Protein AF-A0A7J2WPW9-F1 (afdb_monomer)

Radius of gyration: 13.69 Å; Cα contacts (8 Å, |Δi|>4): 85; chains: 1; bounding box: 26×28×43 Å

Secondary structure (DSSP, 8-state):
--S-SS--HHHHHHHHHHHHHHHHTTPPPSS-GGGSPTT---HHHHHHHHHHTT----EEEEEETTEEEEEEHHHHHHT-

Sequence (80 aa):
MLGPKRLTRFERVRIISVRAQQIATGSPLFLEENEIPEGLTDPIELAKLELEKGKLPILIGRKEGGRVSLINIERLLRGE

Structure (mmCIF, N/CA/C/O backbone):
data_AF-A0A7J2WPW9-F1
#
_entry.id   AF-A0A7J2WPW9-F1
#
loop_
_atom_site.group_PDB
_atom_site.id
_atom_site.type_symbol
_atom_site.label_atom_id
_atom_site.label_alt_id
_atom_site.label_comp_id
_atom_site.label_asym_id
_atom_site.label_entity_id
_atom_site.label_seq_id
_atom_site.pdbx_PDB_ins_code
_atom_site.Cartn_x
_atom_site.Cartn_y
_atom_site.Cartn_z
_atom_site.occupancy
_atom_site.B_iso_or_equiv
_atom_site.auth_seq_id
_atom_site.auth_comp_id
_atom_site.auth_asym_id
_atom_site.auth_atom_id
_atom_site.pdbx_PDB_model_num
ATOM 1 N N . MET A 1 1 ? 5.681 -9.966 -18.716 1.00 71.56 1 MET A N 1
ATOM 2 C CA . MET A 1 1 ? 5.722 -8.896 -17.696 1.00 71.56 1 MET A CA 1
ATOM 3 C C . MET A 1 1 ? 7.123 -8.309 -17.677 1.00 71.56 1 MET A C 1
ATOM 5 O O . MET A 1 1 ? 8.060 -9.082 -17.831 1.00 71.56 1 MET A O 1
ATOM 9 N N . LEU A 1 2 ? 7.283 -6.990 -17.539 1.00 84.94 2 LEU A N 1
ATOM 10 C CA . LEU A 1 2 ? 8.613 -6.390 -17.356 1.00 84.94 2 LEU A CA 1
ATOM 11 C C . LEU A 1 2 ? 9.051 -6.512 -15.887 1.00 84.94 2 LEU A C 1
ATOM 13 O O . LEU A 1 2 ? 8.255 -6.265 -14.978 1.00 84.94 2 LEU A O 1
ATOM 17 N N . GLY A 1 3 ? 10.315 -6.865 -15.655 1.00 88.12 3 GLY A N 1
ATOM 18 C CA . GLY A 1 3 ? 10.886 -7.007 -14.312 1.00 88.12 3 GLY A CA 1
ATOM 19 C C . GLY A 1 3 ? 10.449 -8.272 -13.545 1.00 88.12 3 GLY A C 1
ATOM 20 O O . GLY A 1 3 ? 9.803 -9.159 -14.105 1.00 88.12 3 GLY A O 1
ATOM 21 N N . PRO A 1 4 ? 10.808 -8.376 -12.251 1.00 92.75 4 PRO A N 1
ATOM 22 C CA . PRO A 1 4 ? 10.609 -9.579 -11.437 1.00 92.75 4 PRO A CA 1
ATOM 23 C C . PRO A 1 4 ? 9.135 -9.862 -11.124 1.00 92.75 4 PRO A C 1
ATOM 25 O O . PRO A 1 4 ? 8.348 -8.939 -10.956 1.00 92.75 4 PRO A O 1
ATOM 28 N N . LYS A 1 5 ? 8.763 -11.131 -10.931 1.00 93.25 5 LYS A N 1
ATOM 29 C CA . LYS A 1 5 ? 7.383 -11.549 -10.590 1.00 93.25 5 LYS A CA 1
ATOM 30 C C . LYS A 1 5 ? 6.835 -11.009 -9.264 1.00 93.25 5 LYS A C 1
ATOM 32 O O . LYS A 1 5 ? 5.646 -11.101 -9.008 1.00 93.25 5 LYS A O 1
ATOM 37 N N . ARG A 1 6 ? 7.696 -10.441 -8.418 1.00 94.69 6 ARG A N 1
ATOM 38 C CA . ARG A 1 6 ? 7.336 -9.883 -7.110 1.00 94.69 6 ARG A CA 1
ATOM 39 C C . ARG A 1 6 ? 7.566 -8.379 -7.063 1.00 94.69 6 ARG A C 1
ATOM 41 O O . ARG A 1 6 ? 8.332 -7.835 -7.865 1.00 94.69 6 ARG A O 1
ATOM 48 N N . LEU A 1 7 ? 6.933 -7.723 -6.090 1.00 94.75 7 LEU A N 1
ATOM 49 C CA . LEU A 1 7 ? 7.272 -6.348 -5.723 1.00 94.75 7 LEU A CA 1
ATOM 50 C C . LEU A 1 7 ? 8.745 -6.269 -5.316 1.00 94.75 7 LEU A C 1
ATOM 52 O O . LEU A 1 7 ? 9.210 -7.002 -4.440 1.00 94.75 7 LEU A O 1
ATOM 56 N N . THR A 1 8 ? 9.473 -5.347 -5.931 1.00 95.81 8 THR A N 1
ATOM 57 C CA . THR A 1 8 ? 10.810 -4.978 -5.471 1.00 95.81 8 THR A CA 1
ATOM 58 C C . THR A 1 8 ? 10.715 -4.258 -4.127 1.00 95.81 8 THR A C 1
ATOM 60 O O . THR A 1 8 ? 9.687 -3.668 -3.784 1.00 95.81 8 THR A O 1
ATOM 63 N N . ARG A 1 9 ? 11.814 -4.245 -3.363 1.00 95.81 9 ARG A N 1
ATOM 64 C CA . ARG A 1 9 ? 11.883 -3.478 -2.109 1.00 95.81 9 ARG A CA 1
ATOM 65 C C . ARG A 1 9 ? 11.572 -1.995 -2.336 1.00 95.81 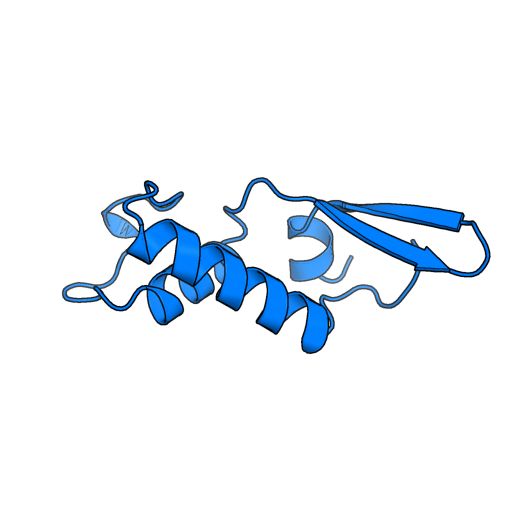9 ARG A C 1
ATOM 67 O O . ARG A 1 9 ? 10.903 -1.387 -1.512 1.00 95.81 9 ARG A O 1
ATOM 74 N N . PHE A 1 10 ? 12.014 -1.434 -3.461 1.00 96.25 10 PHE A N 1
ATOM 75 C CA . PHE A 1 10 ? 11.783 -0.031 -3.809 1.00 96.25 10 PHE A CA 1
ATOM 76 C C . PHE A 1 10 ? 10.311 0.260 -4.105 1.00 96.25 10 PHE A C 1
ATOM 78 O O . PHE A 1 10 ? 9.768 1.229 -3.582 1.00 96.25 10 PHE A O 1
ATOM 85 N N . GLU A 1 11 ? 9.651 -0.600 -4.885 1.00 96.44 11 GLU A N 1
ATOM 86 C CA . GLU A 1 11 ? 8.212 -0.485 -5.152 1.00 96.44 11 GLU A CA 1
ATOM 87 C C . GLU A 1 11 ? 7.414 -0.605 -3.854 1.00 96.44 11 GLU A C 1
ATOM 89 O O . GLU A 1 11 ? 6.598 0.262 -3.560 1.00 96.44 11 GLU A O 1
ATOM 94 N N . ARG A 1 12 ? 7.709 -1.623 -3.034 1.00 96.69 12 ARG A N 1
ATOM 95 C CA . ARG A 1 12 ? 7.050 -1.833 -1.739 1.00 96.69 12 ARG A CA 1
ATOM 96 C C . ARG A 1 12 ? 7.171 -0.606 -0.835 1.00 96.69 12 ARG A C 1
ATOM 98 O O . ARG A 1 12 ? 6.160 -0.123 -0.337 1.00 96.69 12 ARG A O 1
ATOM 105 N N . VAL A 1 13 ? 8.386 -0.081 -0.654 1.00 98.00 13 VAL A N 1
ATOM 106 C CA . VAL A 1 13 ? 8.618 1.111 0.177 1.00 98.00 13 VAL A CA 1
ATOM 107 C C . VAL A 1 13 ? 7.864 2.314 -0.382 1.00 98.00 13 VAL A C 1
ATOM 109 O O . VAL A 1 13 ? 7.179 2.991 0.372 1.00 98.00 13 VAL A O 1
ATOM 112 N N . ARG A 1 14 ? 7.916 2.557 -1.698 1.00 97.62 14 ARG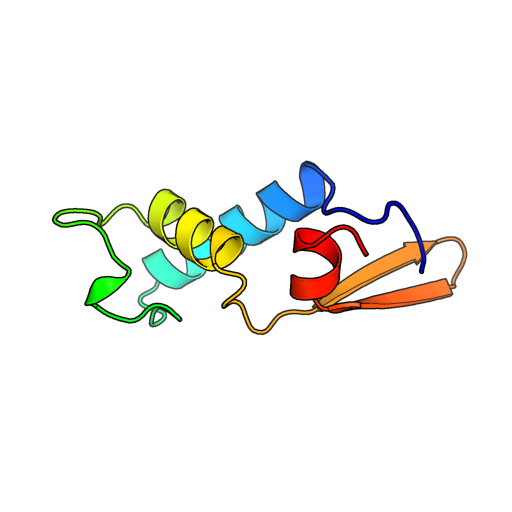 A N 1
ATOM 113 C CA . ARG A 1 14 ? 7.236 3.706 -2.313 1.00 97.62 14 ARG A CA 1
ATOM 114 C C . ARG A 1 14 ? 5.720 3.662 -2.121 1.00 97.62 14 ARG A C 1
ATOM 116 O O . ARG A 1 14 ? 5.133 4.702 -1.832 1.00 97.62 14 ARG A O 1
ATOM 123 N N . ILE A 1 15 ? 5.112 2.486 -2.274 1.00 97.56 15 ILE A N 1
ATOM 124 C CA . ILE A 1 15 ? 3.673 2.279 -2.061 1.00 97.56 15 ILE A CA 1
ATOM 125 C C . ILE A 1 15 ? 3.312 2.603 -0.613 1.00 97.56 15 ILE A C 1
ATOM 127 O O . ILE A 1 15 ? 2.430 3.427 -0.387 1.00 97.56 15 ILE A O 1
ATOM 131 N N . ILE A 1 16 ? 4.039 2.026 0.351 1.00 98.06 16 ILE A N 1
ATOM 132 C CA . ILE A 1 16 ? 3.810 2.266 1.781 1.00 98.06 16 ILE A CA 1
ATOM 133 C C . ILE A 1 16 ? 3.975 3.751 2.108 1.00 98.06 16 ILE A C 1
ATOM 135 O O . ILE A 1 16 ? 3.114 4.319 2.764 1.00 98.06 16 ILE A O 1
ATOM 139 N N . SER A 1 17 ? 5.032 4.410 1.622 1.00 97.75 17 SER A N 1
ATOM 140 C CA . SER A 1 17 ? 5.277 5.829 1.910 1.00 97.75 17 SER A CA 1
ATOM 141 C C . SER A 1 17 ? 4.151 6.734 1.415 1.00 97.75 17 SER A C 1
ATOM 143 O O . SER A 1 17 ? 3.666 7.577 2.164 1.00 97.75 17 SER A O 1
ATOM 145 N N . VAL A 1 18 ? 3.724 6.563 0.159 1.00 97.88 18 VAL A N 1
ATOM 146 C CA . VAL A 1 18 ? 2.636 7.373 -0.410 1.00 97.88 18 VAL A CA 1
ATOM 147 C C . VAL A 1 18 ? 1.322 7.065 0.299 1.00 97.88 18 VAL A C 1
ATOM 149 O O . VAL A 1 18 ? 0.557 7.979 0.598 1.00 97.88 18 VAL A O 1
ATOM 152 N N . ARG A 1 19 ? 1.061 5.791 0.606 1.00 98.06 19 ARG A N 1
ATOM 153 C CA . ARG A 1 19 ? -0.184 5.394 1.252 1.00 98.06 19 ARG A CA 1
ATOM 154 C C . ARG A 1 19 ? -0.271 5.864 2.704 1.00 98.06 19 ARG A C 1
ATOM 156 O O . ARG A 1 19 ? -1.297 6.407 3.093 1.00 98.06 19 ARG A O 1
ATOM 163 N N . ALA A 1 20 ? 0.813 5.762 3.466 1.00 98.38 20 ALA A N 1
ATOM 164 C CA . ALA A 1 20 ? 0.893 6.288 4.826 1.00 98.38 20 ALA A CA 1
ATOM 165 C C . ALA A 1 20 ? 0.620 7.798 4.861 1.00 98.38 20 ALA A C 1
ATOM 167 O O . ALA A 1 20 ? -0.108 8.277 5.726 1.00 98.38 20 ALA A O 1
ATOM 168 N N . GLN A 1 21 ? 1.134 8.545 3.875 1.00 98.25 21 GLN A N 1
ATOM 169 C CA . GLN A 1 21 ? 0.829 9.967 3.737 1.00 98.25 21 GLN A CA 1
ATOM 170 C C . GLN A 1 21 ? -0.667 10.204 3.494 1.00 98.25 21 GLN A C 1
ATOM 172 O O . GLN A 1 21 ? -1.249 11.077 4.129 1.00 98.25 21 GLN A O 1
ATOM 177 N N . GLN A 1 22 ? -1.301 9.428 2.610 1.00 97.88 22 GLN A N 1
ATOM 178 C CA . GLN A 1 22 ? -2.738 9.556 2.348 1.00 97.88 22 GLN A CA 1
ATOM 179 C C . GLN A 1 22 ? -3.565 9.326 3.619 1.00 97.88 22 GLN A C 1
ATOM 181 O O . GLN A 1 22 ? -4.462 10.116 3.914 1.00 97.88 22 GLN A O 1
ATOM 186 N N . ILE A 1 23 ? -3.239 8.284 4.386 1.00 97.88 23 ILE A N 1
ATOM 187 C CA . ILE A 1 23 ? -3.895 7.973 5.664 1.00 97.88 23 ILE A CA 1
ATOM 188 C C . ILE A 1 23 ? -3.704 9.125 6.655 1.00 97.88 23 ILE A C 1
ATOM 190 O O . ILE A 1 23 ? -4.676 9.598 7.237 1.00 97.88 23 ILE A O 1
ATOM 194 N N . ALA A 1 24 ? -2.481 9.650 6.783 1.00 97.56 24 ALA A N 1
ATOM 195 C CA . ALA A 1 24 ? -2.190 10.788 7.656 1.00 97.56 24 ALA A CA 1
ATOM 196 C C . ALA A 1 24 ? -2.975 12.058 7.272 1.00 97.56 24 ALA A C 1
ATOM 198 O O . ALA A 1 24 ? -3.289 12.875 8.133 1.00 97.56 24 ALA A O 1
ATOM 199 N N . THR A 1 25 ? -3.329 12.216 5.992 1.00 97.81 25 THR A N 1
ATOM 200 C CA . THR A 1 25 ? -4.191 13.308 5.504 1.00 97.81 25 THR A CA 1
ATOM 201 C C . THR A 1 25 ? -5.695 13.021 5.606 1.00 97.81 25 THR A C 1
ATOM 203 O O . THR A 1 25 ? -6.494 13.803 5.099 1.00 97.81 25 THR A O 1
ATOM 206 N N . GLY A 1 26 ? -6.099 11.917 6.242 1.00 95.31 26 GLY A N 1
ATOM 207 C CA . GLY A 1 26 ? -7.505 11.559 6.450 1.00 95.31 26 GLY A CA 1
ATOM 208 C C . GLY A 1 26 ? -8.145 10.760 5.311 1.00 95.31 26 GLY A C 1
ATOM 209 O O . GLY A 1 26 ? -9.369 10.688 5.236 1.00 95.31 26 GLY A O 1
ATOM 210 N N . SER A 1 27 ? -7.354 10.159 4.413 1.00 97.12 27 SER A N 1
ATOM 211 C CA . SER A 1 27 ? -7.895 9.203 3.438 1.00 97.12 27 SER A CA 1
ATOM 212 C C . SER A 1 27 ? -8.495 7.998 4.170 1.00 97.12 27 SER A C 1
ATOM 214 O O . SER A 1 27 ? -7.833 7.455 5.056 1.00 97.12 27 SER A O 1
ATOM 216 N N . PRO A 1 28 ? -9.671 7.500 3.748 1.00 95.94 28 PRO A N 1
ATOM 217 C CA . PRO A 1 28 ? -10.236 6.273 4.298 1.00 95.94 28 PRO A CA 1
ATOM 218 C C . PRO A 1 28 ? -9.334 5.072 3.999 1.00 95.94 28 PRO A C 1
ATOM 220 O O . PRO A 1 28 ? -8.614 5.071 2.990 1.00 95.94 28 PRO A O 1
ATOM 223 N N . LEU A 1 29 ? -9.397 4.063 4.869 1.00 96.44 29 LEU A N 1
ATOM 224 C CA . LEU A 1 29 ? -8.731 2.772 4.707 1.00 96.44 29 LEU A CA 1
ATOM 225 C C . LEU A 1 29 ? -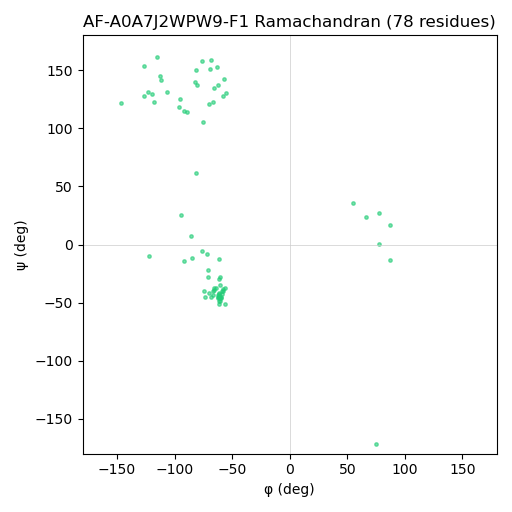9.545 1.851 3.785 1.00 96.44 29 LEU A C 1
ATOM 227 O O . LEU A 1 29 ? -10.769 1.922 3.747 1.00 96.44 29 LEU A O 1
ATOM 231 N N . PHE A 1 30 ? -8.861 0.961 3.073 1.00 95.75 30 PHE A N 1
ATOM 232 C CA . PHE A 1 30 ? -9.429 -0.128 2.270 1.00 95.75 30 PHE A CA 1
ATOM 233 C C . PHE A 1 30 ? -9.495 -1.451 3.060 1.00 95.75 30 PHE A C 1
ATOM 235 O O . PHE A 1 30 ? -9.437 -2.537 2.480 1.00 95.75 30 PHE A O 1
ATOM 242 N N . LEU A 1 31 ? -9.558 -1.355 4.389 1.00 94.25 31 LEU A N 1
ATOM 243 C CA . LEU A 1 31 ? -9.664 -2.469 5.328 1.00 94.25 31 LEU A CA 1
ATOM 244 C C . LEU A 1 31 ? -11.027 -2.421 6.009 1.00 94.25 31 LEU A C 1
ATOM 246 O O . LEU A 1 31 ? -11.518 -1.336 6.318 1.00 94.25 31 LEU A O 1
ATOM 250 N N . GLU A 1 32 ? -11.590 -3.589 6.288 1.00 93.25 32 GLU A N 1
ATOM 251 C CA . GLU A 1 32 ? -12.746 -3.704 7.178 1.00 93.25 32 GLU A CA 1
ATOM 252 C C . GLU A 1 32 ? -12.309 -3.559 8.650 1.00 93.25 32 GLU A C 1
ATOM 254 O O . GLU A 1 32 ? -11.152 -3.814 8.994 1.00 93.25 32 GLU A O 1
ATOM 259 N N . GLU A 1 33 ? -13.223 -3.192 9.554 1.00 88.75 33 GLU A N 1
ATOM 260 C CA . GLU A 1 33 ? -12.896 -2.979 10.978 1.00 88.75 33 GLU A CA 1
ATOM 261 C C . GLU A 1 33 ? -12.286 -4.223 11.641 1.00 88.75 33 GLU A C 1
ATOM 263 O O . GLU A 1 33 ? -11.329 -4.122 12.404 1.00 88.75 33 GLU A O 1
ATOM 268 N N . ASN A 1 34 ? -12.774 -5.417 11.292 1.00 92.31 34 ASN A N 1
ATOM 269 C CA . ASN A 1 34 ? -12.256 -6.687 11.808 1.00 92.31 34 ASN A CA 1
ATOM 270 C C . ASN A 1 34 ? -10.872 -7.064 11.248 1.00 92.31 34 ASN A C 1
ATOM 272 O O . ASN A 1 34 ? -10.282 -8.057 11.674 1.00 92.31 34 ASN A O 1
ATOM 276 N N . GLU A 1 35 ? -10.372 -6.327 10.255 1.00 92.50 35 GLU A N 1
ATOM 277 C CA . GLU A 1 35 ? -9.046 -6.521 9.678 1.00 92.50 35 GLU A CA 1
ATOM 278 C C . GLU A 1 35 ? -7.977 -5.660 10.355 1.00 92.50 35 GLU A C 1
ATOM 280 O O . GLU A 1 35 ? -6.794 -5.932 10.148 1.00 92.50 35 GLU A O 1
ATOM 285 N N . ILE A 1 36 ? -8.378 -4.657 11.144 1.00 94.25 36 ILE A N 1
ATOM 286 C CA . ILE A 1 36 ? -7.492 -3.711 11.824 1.00 94.25 36 ILE A CA 1
ATOM 287 C C . ILE A 1 36 ? -7.260 -4.199 13.264 1.00 94.25 36 ILE A C 1
ATOM 289 O O . ILE A 1 36 ? -8.213 -4.300 14.034 1.00 94.25 36 ILE A O 1
ATOM 293 N N . PRO A 1 37 ? -6.010 -4.502 13.662 1.00 94.38 37 PRO A N 1
ATOM 294 C CA . PRO A 1 37 ? -5.697 -4.848 15.043 1.00 94.38 37 PRO A CA 1
ATOM 295 C C . PRO A 1 37 ? -6.103 -3.745 16.028 1.00 94.38 37 PRO A C 1
ATOM 297 O O . PRO A 1 37 ? -5.927 -2.556 15.749 1.00 94.38 37 PRO A O 1
ATOM 300 N N . GLU A 1 38 ? -6.591 -4.140 17.205 1.00 92.62 38 GLU A N 1
ATOM 301 C CA . GLU A 1 38 ? -6.969 -3.194 18.257 1.00 92.62 38 GLU A CA 1
ATOM 302 C C . GLU A 1 38 ? -5.803 -2.260 18.615 1.00 92.62 38 GLU A C 1
ATO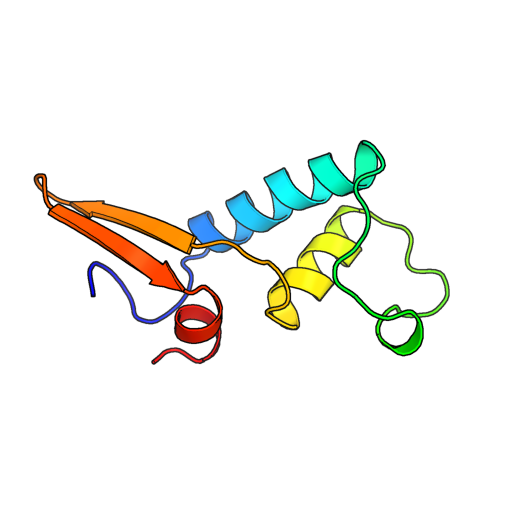M 304 O O . GLU A 1 38 ? -4.673 -2.693 18.848 1.00 92.62 38 GLU A O 1
ATOM 309 N N . GLY A 1 39 ? -6.081 -0.955 18.648 1.00 91.44 39 GLY A N 1
ATOM 310 C CA . GLY A 1 39 ? -5.092 0.072 18.977 1.00 91.44 39 GLY A CA 1
ATOM 311 C C . GLY A 1 39 ? -4.113 0.428 17.852 1.00 91.44 39 GLY A C 1
ATOM 312 O O . GLY A 1 39 ? -3.279 1.313 18.053 1.00 91.44 39 GLY A O 1
ATOM 313 N N . LEU A 1 40 ? -4.207 -0.190 16.667 1.00 94.12 40 LEU A N 1
ATOM 314 C CA . LEU A 1 40 ? -3.358 0.168 15.533 1.00 94.12 40 LEU A CA 1
ATOM 315 C C . LEU A 1 40 ? -3.819 1.482 14.892 1.00 94.12 40 LEU A C 1
ATOM 317 O O . LEU A 1 40 ? -4.811 1.528 14.169 1.00 94.12 40 LEU A O 1
ATOM 321 N N . THR A 1 41 ? -3.067 2.552 15.136 1.00 93.62 41 THR A N 1
ATOM 322 C CA . THR A 1 41 ? -3.361 3.894 14.604 1.00 93.62 41 THR A CA 1
ATOM 323 C C . THR A 1 41 ? -2.231 4.477 13.761 1.00 93.62 41 THR A C 1
ATOM 325 O O . THR A 1 41 ? -2.426 5.495 13.099 1.00 93.62 41 THR A O 1
ATOM 328 N N . ASP A 1 42 ? -1.058 3.839 13.756 1.00 97.44 42 ASP A N 1
ATOM 329 C CA . ASP A 1 42 ? 0.091 4.317 12.995 1.00 97.44 42 ASP A CA 1
ATOM 330 C C . ASP A 1 42 ? -0.172 4.221 11.474 1.00 97.44 42 ASP A C 1
ATOM 332 O O . ASP A 1 42 ? -0.432 3.126 10.961 1.00 97.44 42 ASP A O 1
ATOM 336 N N . PRO A 1 43 ? -0.084 5.334 10.716 1.00 97.75 43 PRO A N 1
ATOM 337 C CA . PRO A 1 43 ? -0.367 5.335 9.281 1.00 97.75 43 PRO A CA 1
ATOM 338 C C . PRO A 1 43 ? 0.549 4.428 8.453 1.00 97.75 43 PRO A C 1
ATOM 340 O O . PRO A 1 43 ? 0.137 3.939 7.400 1.00 97.75 43 PRO A O 1
ATOM 343 N N . ILE A 1 44 ? 1.796 4.215 8.886 1.00 98.06 44 ILE A N 1
ATOM 344 C CA . ILE A 1 44 ? 2.755 3.369 8.169 1.00 98.06 44 ILE A CA 1
ATOM 345 C C . IL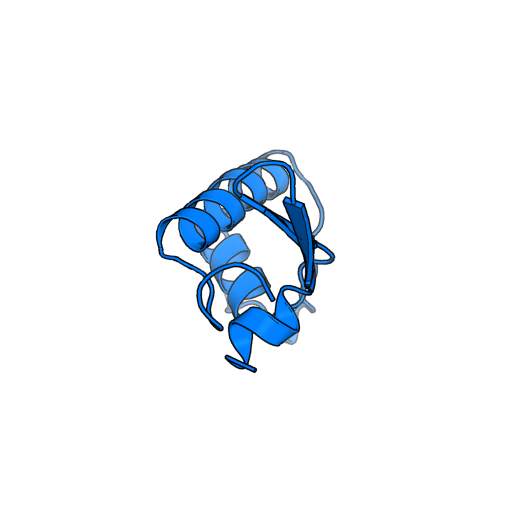E A 1 44 ? 2.370 1.903 8.345 1.00 98.06 44 ILE A C 1
ATOM 347 O O . ILE A 1 44 ? 2.350 1.161 7.361 1.00 98.06 44 ILE A O 1
ATOM 351 N N . GLU A 1 45 ? 2.042 1.489 9.565 1.00 98.00 45 GLU A N 1
ATOM 352 C CA . GLU A 1 45 ? 1.584 0.127 9.836 1.00 98.00 45 GLU A CA 1
ATOM 353 C C . GLU A 1 45 ? 0.234 -0.170 9.169 1.00 98.00 45 GLU A C 1
ATOM 355 O O . GLU A 1 45 ? 0.073 -1.229 8.561 1.00 98.00 45 GLU A O 1
ATOM 360 N N . LEU A 1 46 ? -0.698 0.786 9.156 1.00 97.69 46 LEU A N 1
ATOM 361 C CA . LEU A 1 46 ? -1.963 0.650 8.424 1.00 97.69 46 LEU A CA 1
ATOM 362 C C . LEU A 1 46 ? -1.743 0.511 6.907 1.00 97.69 46 LEU A C 1
ATOM 364 O O . LEU A 1 46 ? -2.328 -0.365 6.269 1.00 97.69 46 LEU A O 1
ATOM 368 N N . ALA A 1 47 ? -0.842 1.308 6.323 1.00 98.00 47 ALA A N 1
ATOM 369 C CA . ALA A 1 47 ? -0.485 1.199 4.907 1.00 98.00 47 ALA A CA 1
ATOM 370 C C . ALA A 1 47 ? 0.195 -0.138 4.561 1.00 98.00 47 ALA A C 1
ATOM 372 O O . ALA A 1 47 ? -0.027 -0.691 3.479 1.00 98.00 47 ALA A O 1
ATOM 373 N N . LYS A 1 48 ? 1.040 -0.668 5.458 1.00 97.25 48 LYS A N 1
ATOM 374 C CA . LYS A 1 48 ? 1.630 -2.008 5.306 1.00 97.25 48 LYS A CA 1
ATOM 375 C C . LYS A 1 48 ? 0.547 -3.078 5.310 1.00 97.25 48 LYS A C 1
ATOM 377 O O . LYS A 1 48 ? 0.550 -3.925 4.421 1.00 97.25 48 LYS A O 1
ATOM 382 N N . LEU A 1 49 ? -0.387 -2.998 6.251 1.00 96.88 49 LEU A N 1
ATOM 383 C CA . LEU A 1 49 ? -1.485 -3.946 6.391 1.00 96.88 49 LEU A CA 1
ATOM 384 C C . LEU A 1 49 ? -2.395 -3.962 5.152 1.00 96.88 49 LEU A C 1
ATOM 386 O O . LEU A 1 49 ? -2.712 -5.032 4.632 1.00 96.88 49 LEU A O 1
ATOM 390 N N . GLU A 1 50 ? -2.747 -2.791 4.613 1.00 96.38 50 GLU A N 1
ATOM 391 C CA . GLU A 1 50 ? -3.489 -2.672 3.347 1.00 96.38 50 GLU A CA 1
ATOM 392 C C . GLU A 1 50 ? -2.754 -3.318 2.168 1.00 96.38 50 GLU A C 1
ATOM 394 O O . GLU A 1 50 ? -3.363 -3.999 1.334 1.00 96.38 50 GLU A O 1
ATOM 399 N N . LEU A 1 51 ? -1.438 -3.103 2.092 1.00 96.62 51 LEU A N 1
ATOM 400 C CA . LEU A 1 51 ? -0.599 -3.679 1.050 1.00 96.62 51 LEU A CA 1
ATOM 401 C C . LEU A 1 51 ? -0.503 -5.204 1.182 1.00 96.62 51 LEU A C 1
ATOM 403 O O . LEU A 1 51 ? -0.594 -5.908 0.181 1.00 96.62 51 LEU A O 1
ATOM 407 N N . GLU A 1 52 ? -0.319 -5.724 2.392 1.00 94.50 52 GLU A N 1
ATOM 408 C CA . GLU A 1 52 ? -0.212 -7.163 2.658 1.00 94.50 52 GLU A CA 1
ATOM 409 C C . GLU A 1 52 ? -1.515 -7.904 2.363 1.00 94.50 52 GLU A C 1
ATOM 411 O O . GLU A 1 52 ? -1.484 -8.991 1.788 1.00 94.50 52 GLU A O 1
ATOM 416 N N . LYS A 1 53 ? -2.657 -7.280 2.663 1.00 93.94 53 LYS A N 1
ATOM 417 C CA . LYS A 1 53 ? -3.985 -7.800 2.311 1.00 93.94 53 LYS A CA 1
ATOM 418 C C . LYS A 1 53 ? -4.347 -7.610 0.836 1.00 93.94 53 LYS A C 1
ATOM 420 O O . LYS A 1 53 ? -5.378 -8.116 0.401 1.00 93.94 53 LYS A O 1
ATOM 425 N N . GLY A 1 54 ? -3.516 -6.909 0.059 1.00 93.69 54 GLY A N 1
ATOM 426 C CA . GLY A 1 54 ? -3.724 -6.697 -1.375 1.00 93.69 54 GLY A CA 1
ATOM 427 C C . GLY A 1 54 ? -4.947 -5.840 -1.705 1.00 93.69 54 GLY A C 1
ATOM 428 O O . GLY A 1 54 ? -5.478 -5.950 -2.802 1.00 93.69 54 GLY A O 1
ATOM 429 N N . LYS A 1 55 ? -5.400 -4.996 -0.772 1.00 93.81 55 LYS A N 1
ATOM 430 C CA . LYS A 1 55 ? -6.647 -4.220 -0.898 1.00 93.81 55 LYS A CA 1
ATOM 431 C C . LYS A 1 55 ? -6.479 -2.900 -1.655 1.00 93.81 55 LYS A C 1
ATOM 433 O O . LYS A 1 55 ? -7.465 -2.262 -2.011 1.00 93.81 55 LYS A O 1
ATOM 438 N N . LEU A 1 56 ? -5.239 -2.470 -1.898 1.00 94.81 56 LEU A N 1
ATOM 439 C CA . LEU A 1 56 ? -4.947 -1.202 -2.567 1.00 94.81 56 LEU A CA 1
ATOM 440 C C . LEU A 1 56 ? -5.326 -1.256 -4.061 1.00 94.81 56 LEU A C 1
ATOM 442 O O . LEU A 1 56 ? -4.730 -2.044 -4.8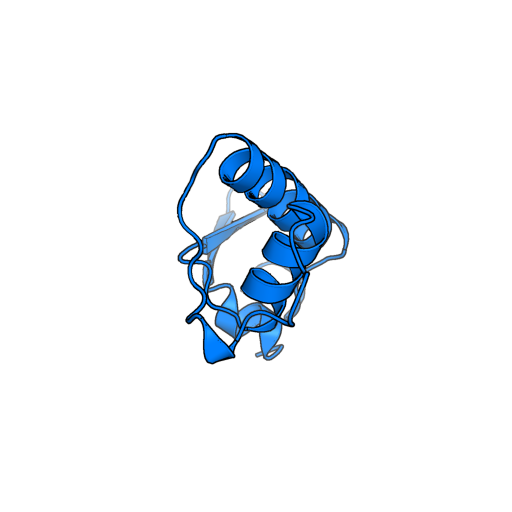01 1.00 94.81 56 LEU A O 1
ATOM 446 N N . PRO A 1 57 ? -6.223 -0.377 -4.552 1.00 93.50 57 PRO A N 1
ATOM 447 C CA . PRO A 1 57 ? -6.658 -0.366 -5.949 1.00 93.50 57 PRO A CA 1
ATOM 448 C C . PRO A 1 57 ? -5.643 0.361 -6.851 1.00 93.50 57 PRO A C 1
ATOM 450 O O . PRO A 1 57 ? -5.943 1.390 -7.456 1.00 93.50 57 PRO A O 1
ATOM 453 N N . ILE A 1 58 ? -4.410 -0.150 -6.924 1.00 94.62 58 ILE A N 1
ATOM 454 C CA . ILE A 1 58 ? -3.314 0.462 -7.690 1.00 94.62 58 ILE A CA 1
ATOM 455 C C . ILE A 1 58 ? -2.660 -0.516 -8.670 1.00 94.62 58 ILE A C 1
ATOM 457 O O . ILE A 1 58 ? -2.631 -1.731 -8.472 1.00 94.62 58 ILE A O 1
ATOM 461 N N . LEU A 1 59 ? -2.079 0.047 -9.730 1.00 95.06 59 LEU A N 1
ATOM 462 C CA . LEU A 1 59 ? -1.265 -0.673 -10.705 1.00 95.06 59 LEU A CA 1
ATOM 463 C C . LEU A 1 59 ? 0.196 -0.238 -10.589 1.00 95.06 59 LEU A C 1
ATOM 465 O O . LEU A 1 59 ? 0.497 0.944 -10.428 1.00 95.06 59 LEU A O 1
ATOM 469 N N . ILE A 1 60 ? 1.112 -1.189 -10.739 1.00 95.19 60 ILE A N 1
ATOM 470 C CA . ILE A 1 60 ? 2.546 -0.925 -10.821 1.00 95.19 60 ILE A CA 1
ATOM 471 C C . ILE A 1 60 ? 2.938 -0.758 -12.282 1.00 95.19 60 ILE A C 1
ATOM 473 O O . ILE A 1 60 ? 2.849 -1.693 -13.079 1.00 95.19 60 ILE A O 1
ATOM 477 N N . GLY A 1 61 ? 3.374 0.453 -12.622 1.00 95.25 61 GLY A N 1
ATOM 478 C CA . GLY A 1 61 ? 3.944 0.775 -13.922 1.00 95.25 61 GLY A CA 1
ATOM 479 C C . GLY A 1 61 ? 5.451 0.544 -13.930 1.00 95.25 61 GLY A C 1
ATOM 480 O O . GLY A 1 61 ? 6.190 1.261 -13.260 1.00 95.25 61 GLY A O 1
ATOM 481 N N . ARG A 1 62 ? 5.922 -0.422 -14.722 1.00 95.19 62 ARG A N 1
ATOM 482 C CA . ARG A 1 62 ? 7.354 -0.636 -14.980 1.00 95.19 62 ARG A CA 1
ATOM 483 C C . ARG A 1 62 ? 7.706 -0.189 -16.386 1.00 95.19 62 ARG A C 1
ATOM 4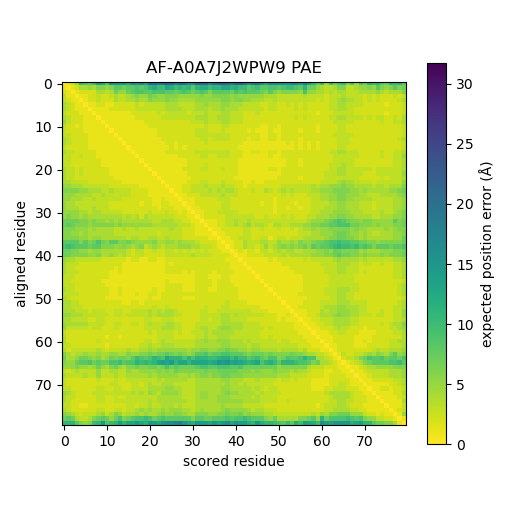85 O O . ARG A 1 62 ? 7.022 -0.576 -17.334 1.00 95.19 62 ARG A O 1
ATOM 492 N N . LYS A 1 63 ? 8.775 0.598 -16.517 1.00 93.94 63 LYS A N 1
ATOM 493 C CA . LYS A 1 63 ? 9.259 1.125 -17.796 1.00 93.94 63 LYS A CA 1
ATOM 494 C C . LYS A 1 63 ? 10.684 0.657 -18.064 1.00 93.94 63 LYS A C 1
ATOM 496 O O . LYS A 1 63 ? 11.553 0.834 -17.220 1.00 93.94 63 LYS A O 1
ATOM 501 N N . GLU A 1 64 ? 10.921 0.112 -19.251 1.00 92.81 64 GLU A N 1
ATOM 502 C CA . GLU A 1 64 ? 12.250 -0.301 -19.708 1.00 92.81 64 GLU A CA 1
ATOM 503 C C . GLU A 1 64 ? 12.366 -0.089 -21.222 1.00 92.81 64 GLU A C 1
ATOM 505 O O . GLU A 1 64 ? 11.567 -0.629 -21.989 1.00 92.81 64 GLU A O 1
ATOM 510 N N . GLY A 1 65 ? 13.346 0.711 -21.661 1.00 86.06 65 GLY A N 1
ATOM 511 C CA . GLY A 1 65 ? 13.652 0.892 -23.088 1.00 86.06 65 GLY A CA 1
ATOM 512 C C . GLY A 1 65 ? 12.460 1.339 -23.947 1.00 86.06 65 GLY A C 1
ATOM 513 O O . GLY A 1 65 ? 12.298 0.866 -25.063 1.00 86.06 65 GLY A O 1
ATOM 514 N N . GLY A 1 66 ? 11.574 2.183 -23.406 1.00 89.06 66 GLY A N 1
ATOM 515 C CA . GLY A 1 66 ? 10.359 2.648 -24.093 1.00 89.06 66 GLY A CA 1
ATOM 516 C C . GLY A 1 66 ? 9.132 1.740 -23.936 1.00 89.06 66 GLY A C 1
ATOM 517 O O . GLY A 1 66 ? 8.016 2.192 -24.175 1.00 89.06 66 GLY A O 1
ATOM 518 N N . ARG A 1 67 ? 9.296 0.507 -23.447 1.00 91.44 67 ARG A N 1
ATOM 519 C CA . ARG A 1 67 ? 8.181 -0.394 -23.121 1.00 91.44 67 ARG A CA 1
ATOM 520 C C . ARG A 1 67 ? 7.620 -0.057 -21.744 1.00 91.44 67 ARG A C 1
ATOM 522 O O . ARG A 1 67 ? 8.390 0.198 -20.818 1.00 91.44 67 ARG A O 1
ATOM 529 N N . VAL A 1 68 ? 6.297 -0.095 -21.599 1.00 93.31 68 VAL A N 1
ATOM 530 C CA . VAL A 1 68 ? 5.596 0.102 -20.323 1.00 93.31 68 VAL A CA 1
ATOM 531 C C . VAL A 1 68 ? 4.728 -1.118 -20.038 1.00 93.31 68 VAL A C 1
ATOM 533 O O . VAL A 1 68 ? 3.985 -1.572 -20.902 1.00 93.31 68 VAL A O 1
ATOM 536 N N . SER A 1 69 ? 4.823 -1.649 -18.823 1.00 93.62 69 SER A N 1
ATOM 537 C CA . SER A 1 69 ? 3.977 -2.731 -18.323 1.00 93.62 69 SER A CA 1
ATOM 538 C C . SER A 1 69 ? 3.192 -2.215 -17.127 1.00 93.62 69 SER A C 1
ATOM 540 O O . SER A 1 69 ? 3.801 -1.795 -16.146 1.00 93.62 69 SER A O 1
ATOM 542 N N . LEU A 1 70 ? 1.863 -2.281 -17.196 1.00 94.38 70 LEU A N 1
ATOM 543 C CA . LEU A 1 70 ? 0.979 -2.047 -16.055 1.00 94.38 70 LEU A CA 1
ATOM 544 C C . LEU A 1 70 ? 0.631 -3.394 -15.429 1.00 94.38 70 LEU A C 1
ATOM 546 O O . LEU A 1 70 ? 0.193 -4.310 -16.124 1.00 94.38 70 LEU A O 1
ATOM 550 N N . ILE A 1 71 ? 0.887 -3.538 -14.134 1.00 93.50 71 ILE A N 1
ATOM 551 C CA . ILE A 1 71 ? 0.781 -4.816 -13.433 1.00 93.50 71 ILE A CA 1
ATOM 552 C C . ILE A 1 71 ? -0.117 -4.625 -12.218 1.00 93.50 71 ILE A C 1
ATOM 554 O O . ILE A 1 71 ? 0.115 -3.722 -11.417 1.00 93.50 71 ILE A O 1
ATOM 558 N N . ASN A 1 72 ? -1.134 -5.473 -12.073 1.00 93.19 72 ASN A N 1
ATOM 559 C CA . ASN A 1 72 ? -1.964 -5.475 -10.874 1.00 93.19 72 ASN A CA 1
ATOM 560 C C . ASN A 1 72 ? -1.128 -5.911 -9.659 1.00 93.19 72 ASN A C 1
ATOM 562 O O . ASN A 1 72 ? -0.365 -6.878 -9.739 1.00 93.19 72 ASN A O 1
ATOM 566 N N . ILE A 1 73 ? -1.263 -5.186 -8.549 1.00 92.88 73 ILE A N 1
ATOM 567 C CA . ILE A 1 73 ? -0.488 -5.436 -7.337 1.00 92.88 73 ILE A CA 1
ATOM 568 C C . ILE A 1 73 ? -0.723 -6.832 -6.753 1.00 92.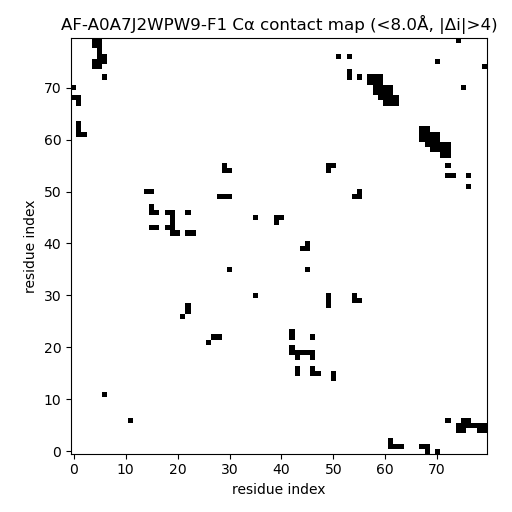88 73 ILE A C 1
ATOM 570 O O . ILE A 1 73 ? 0.232 -7.458 -6.303 1.00 92.88 73 ILE A O 1
ATOM 574 N N . GLU A 1 74 ? -1.941 -7.370 -6.845 1.00 91.25 74 GLU A N 1
ATOM 575 C CA . GLU A 1 74 ? -2.276 -8.713 -6.366 1.00 91.25 74 GLU A CA 1
ATOM 576 C C . GLU A 1 74 ? -1.429 -9.783 -7.058 1.00 91.25 74 GLU A C 1
ATOM 578 O O . GLU A 1 74 ? -0.920 -10.690 -6.401 1.00 91.25 74 GLU A O 1
ATOM 583 N N . ARG A 1 75 ? -1.194 -9.643 -8.371 1.00 91.62 75 ARG A N 1
ATOM 584 C CA . ARG A 1 75 ? -0.323 -10.565 -9.122 1.00 91.62 75 ARG A CA 1
ATOM 585 C C . ARG A 1 75 ? 1.104 -10.547 -8.577 1.00 91.62 75 ARG A C 1
ATOM 587 O O . ARG A 1 75 ? 1.706 -11.597 -8.370 1.00 91.62 75 ARG A O 1
ATOM 594 N N . LEU A 1 76 ? 1.622 -9.354 -8.278 1.00 92.69 76 LEU A N 1
ATOM 595 C CA . LEU A 1 76 ? 2.967 -9.182 -7.724 1.00 92.69 76 LEU A CA 1
ATOM 596 C C . LEU A 1 76 ? 3.087 -9.667 -6.273 1.00 92.69 76 LEU A C 1
ATOM 598 O O . LEU A 1 76 ? 4.180 -10.050 -5.852 1.00 92.69 76 LEU A O 1
ATOM 602 N N . LEU A 1 77 ? 1.997 -9.642 -5.504 1.00 91.75 77 LEU A N 1
ATOM 603 C CA . LEU A 1 77 ? 1.951 -10.183 -4.143 1.00 91.75 77 LEU A CA 1
ATOM 604 C C . LEU A 1 77 ? 1.926 -11.715 -4.150 1.00 91.75 77 LEU A C 1
ATOM 606 O O . LEU A 1 77 ? 2.644 -12.331 -3.364 1.00 91.75 77 LEU A O 1
ATOM 610 N N . ARG A 1 78 ? 1.182 -12.327 -5.080 1.00 89.81 78 ARG A N 1
ATOM 611 C CA . ARG A 1 78 ? 1.164 -13.788 -5.286 1.00 89.81 78 ARG A CA 1
ATOM 612 C C . ARG A 1 78 ? 2.459 -14.316 -5.910 1.00 89.81 78 ARG A C 1
ATOM 614 O O . ARG A 1 78 ? 2.811 -15.478 -5.725 1.00 89.81 78 ARG A O 1
ATOM 621 N N . GLY A 1 79 ? 3.215 -13.452 -6.588 1.00 83.12 79 GLY A N 1
ATOM 622 C CA . GLY A 1 79 ? 4.458 -13.823 -7.263 1.00 83.12 79 GLY A CA 1
ATOM 623 C C . GLY A 1 79 ? 4.234 -14.546 -8.593 1.00 83.12 79 GLY A C 1
ATOM 624 O O . GLY A 1 79 ? 5.087 -15.344 -8.990 1.00 83.12 79 GLY A O 1
ATOM 625 N N . GLU A 1 80 ? 3.101 -14.284 -9.246 1.00 65.00 80 GLU A N 1
ATOM 626 C CA . GLU A 1 80 ? 2.650 -14.935 -10.487 1.00 65.00 80 GLU A CA 1
ATOM 627 C C . GLU A 1 80 ? 3.212 -14.272 -11.757 1.00 65.00 80 GLU A C 1
ATOM 629 O O . GLU A 1 80 ? 3.177 -13.026 -11.877 1.00 65.00 80 GLU A O 1
#

Solvent-accessible surface area (backbone atoms only — not comparable to full-atom values): 4872 Å² total; per-residue (Å²): 130,72,76,69,46,44,70,48,74,65,57,51,50,52,52,29,55,56,42,15,50,42,40,71,74,68,47,82,75,76,64,57,76,92,73,53,64,89,91,72,74,55,36,56,62,52,26,46,50,36,56,75,70,51,49,62,97,53,66,49,77,42,76,57,97,89,46,75,36,81,37,58,49,54,44,28,73,74,50,98

Nearest PDB structures (foldseek):
  7enc-assembly1_PF  TM=9.020E-01  e=2.614E-06  Sus scrofa
  8tvy-assembly1_F  TM=9.022E-01  e=7.363E-06  Saccharomyces cerevisiae
  7vba-assembly1_F  TM=8.816E-01  e=1.708E-05  Homo sapiens
  4a3c-assembly1_F  TM=8.999E-01  e=2.518E-05  Saccharomyces cerevisiae
  2nvx-assembly1_F  TM=9.120E-01  e=3.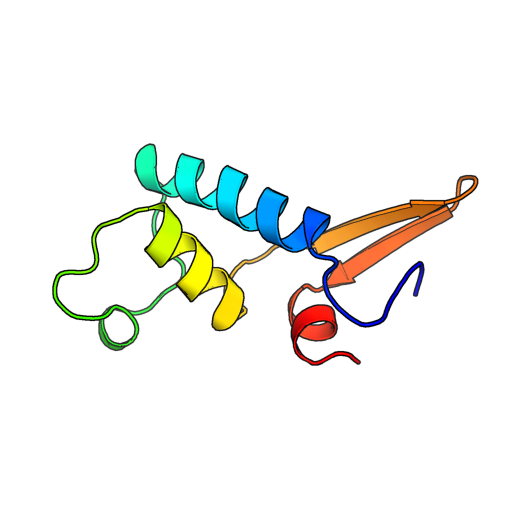962E-05  Saccharomyces cerevisiae

Mean predicted aligned error: 3.33 Å

Foldseek 3Di:
DPDFQADDPVNLVVQLVVQLVCVVVPNDALDDPVQDPPPPDRSSVSSNSCLLVLSDQAWDWDDDPRDIDTHRSVRNNVSD

pLDDT: mean 93.86, std 5.16, range [65.0, 98.38]